Protein AF-A0A8J8YGM9-F1 (afdb_monomer_lite)

Sequence (117 aa):
MSEAVAILSLSASAVVEDVLRQHGCRLSDRDLASRRAEEAAGRRNEAAGWLRRTVGAVAARDLPEEPSEEEFRLGLRNGQILCGALNRVHPGAVPKASAPCVRYLSRSFPAAVATVS

Radius of gyration: 28.06 Å; chains: 1; bounding box: 63×44×82 Å

pLDDT: mean 79.07, std 17.55, range [38.03, 96.62]

Foldseek 3Di:
DVVVVVVVVVVVVVVVVVVVVVVVVVVVVVVVVVVVVVVVQVVLLVVLVVLCVQLHCVQQVQGDNRDDPVSSCVSPVVVSSVVSNVCSVPPPPDPDPPDDDDPDVVPPPPPDDDDDD

Structure (mmCIF, N/CA/C/O backbone):
data_AF-A0A8J8YGM9-F1
#
_entry.id   AF-A0A8J8YGM9-F1
#
loop_
_atom_site.group_PDB
_atom_site.id
_atom_site.type_symbol
_atom_site.label_atom_id
_atom_site.label_alt_id
_atom_site.label_comp_id
_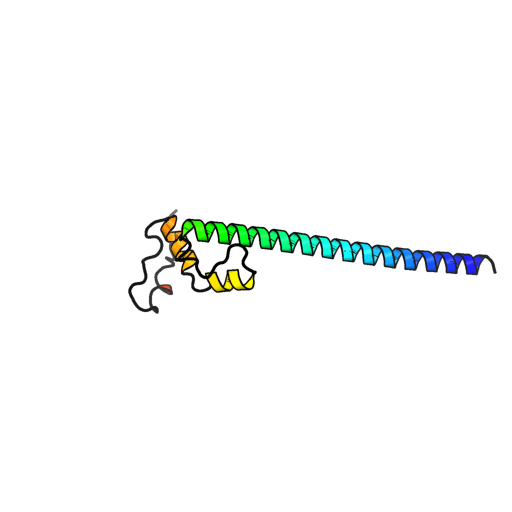atom_site.label_asym_id
_atom_site.label_entity_id
_atom_site.label_seq_id
_atom_site.pdbx_PDB_ins_code
_atom_site.Cartn_x
_atom_site.Cartn_y
_atom_site.Cartn_z
_atom_site.occupancy
_atom_site.B_iso_or_equiv
_atom_site.auth_seq_id
_atom_site.auth_comp_id
_atom_site.auth_asym_id
_atom_site.auth_atom_id
_atom_site.pdbx_PDB_model_num
ATOM 1 N N . MET A 1 1 ? 38.774 -15.389 -54.757 1.00 58.94 1 MET A N 1
ATOM 2 C CA . MET A 1 1 ? 38.804 -14.323 -53.724 1.00 58.94 1 MET A CA 1
ATOM 3 C C . MET A 1 1 ? 37.438 -13.692 -53.446 1.00 58.94 1 MET A C 1
ATOM 5 O O . MET A 1 1 ? 37.218 -13.314 -52.308 1.00 58.94 1 MET A O 1
ATOM 9 N N . SER A 1 2 ? 36.518 -13.587 -54.415 1.00 67.44 2 SER A N 1
ATOM 10 C CA . SER A 1 2 ? 35.228 -12.893 -54.218 1.00 67.44 2 SER A CA 1
ATOM 11 C C . SER A 1 2 ? 34.249 -13.613 -53.264 1.00 67.44 2 SER A C 1
ATOM 13 O O . SER A 1 2 ? 33.612 -12.958 -52.446 1.00 67.44 2 SER A O 1
ATOM 15 N N . GLU A 1 3 ? 34.204 -14.952 -53.268 1.00 68.31 3 GLU A N 1
ATOM 16 C CA . GLU A 1 3 ? 33.316 -15.726 -52.376 1.00 68.31 3 GLU A CA 1
ATOM 17 C C . GLU A 1 3 ? 33.675 -15.610 -50.888 1.00 68.31 3 GLU A C 1
ATOM 19 O O . GLU A 1 3 ? 32.793 -15.439 -50.053 1.00 68.31 3 GLU A O 1
ATOM 24 N N . ALA A 1 4 ? 34.964 -15.645 -50.535 1.00 71.88 4 ALA A N 1
ATOM 25 C CA . ALA A 1 4 ? 35.399 -15.546 -49.139 1.00 71.88 4 ALA A CA 1
ATOM 26 C C . ALA A 1 4 ? 35.030 -14.190 -48.505 1.00 71.88 4 ALA A C 1
ATOM 28 O O . ALA A 1 4 ? 34.660 -14.132 -47.335 1.00 71.88 4 ALA A O 1
ATOM 29 N N . VAL A 1 5 ? 35.078 -13.107 -49.289 1.00 71.00 5 VAL A N 1
ATOM 30 C CA . VAL A 1 5 ? 34.673 -11.762 -48.849 1.00 71.00 5 VAL A CA 1
ATOM 31 C C . VAL A 1 5 ? 33.162 -11.695 -48.626 1.00 71.00 5 VAL A C 1
ATOM 33 O O . VAL A 1 5 ? 32.727 -11.162 -47.611 1.00 71.00 5 VAL A O 1
ATOM 36 N N . ALA A 1 6 ? 32.363 -12.300 -49.510 1.00 72.06 6 ALA A N 1
ATOM 37 C CA . ALA A 1 6 ? 30.911 -12.370 -49.346 1.00 72.06 6 ALA A CA 1
ATOM 38 C C . ALA A 1 6 ? 30.500 -13.165 -48.092 1.00 72.06 6 ALA A C 1
ATOM 40 O O . ALA A 1 6 ? 29.603 -12.745 -47.363 1.00 72.06 6 ALA A O 1
ATOM 41 N N . ILE A 1 7 ? 31.196 -14.268 -47.793 1.00 75.25 7 ILE A N 1
ATOM 42 C CA . ILE A 1 7 ? 30.964 -15.075 -46.584 1.00 75.25 7 ILE A CA 1
ATOM 43 C C . ILE A 1 7 ? 31.315 -14.283 -45.315 1.00 75.25 7 ILE A C 1
ATOM 45 O O . ILE A 1 7 ? 30.559 -14.309 -44.344 1.00 75.25 7 ILE A O 1
ATOM 49 N N . LEU A 1 8 ? 32.427 -13.540 -45.320 1.00 73.12 8 LEU A N 1
ATOM 50 C CA . LEU A 1 8 ? 32.817 -12.676 -44.201 1.00 73.12 8 LEU A CA 1
ATOM 51 C C . LEU A 1 8 ? 31.826 -11.524 -43.991 1.00 73.12 8 LEU A C 1
ATOM 53 O O . LEU A 1 8 ? 31.477 -11.233 -42.851 1.00 73.12 8 LEU A O 1
ATOM 57 N N . SER A 1 9 ? 31.332 -10.903 -45.065 1.00 71.25 9 SER A N 1
ATOM 58 C CA . SER A 1 9 ? 30.307 -9.856 -44.985 1.00 71.25 9 SER A CA 1
ATOM 59 C C . SER A 1 9 ? 28.965 -10.384 -44.478 1.00 71.25 9 SER A C 1
ATOM 61 O O . SER A 1 9 ? 28.326 -9.720 -43.666 1.00 71.25 9 SER A O 1
ATOM 63 N N . LEU A 1 10 ? 28.552 -11.585 -44.894 1.00 73.31 10 LEU A N 1
ATOM 64 C CA . LEU A 1 10 ? 27.335 -12.229 -44.394 1.00 73.31 10 LEU A CA 1
ATOM 65 C C . LEU A 1 10 ? 27.470 -12.604 -42.909 1.00 73.31 10 LEU A C 1
ATOM 67 O O . LEU A 1 10 ? 26.548 -12.374 -42.131 1.00 73.31 10 LEU A O 1
ATOM 71 N N . SER A 1 11 ? 28.642 -13.106 -42.505 1.00 84.44 11 SER A N 1
ATOM 72 C CA . SER A 1 11 ? 28.977 -13.401 -41.105 1.00 84.44 11 SER A CA 1
ATOM 73 C C . SER A 1 11 ? 28.961 -12.136 -40.241 1.00 84.44 11 SER A C 1
ATOM 75 O O . SER A 1 11 ? 28.319 -12.103 -39.193 1.00 84.44 11 SER A O 1
ATOM 77 N N . ALA A 1 12 ? 29.580 -11.056 -40.725 1.00 83.06 12 ALA A N 1
ATOM 78 C CA . ALA A 1 12 ? 29.568 -9.755 -40.064 1.00 83.06 12 ALA A CA 1
ATOM 79 C C . ALA A 1 12 ? 28.145 -9.171 -39.951 1.00 83.06 12 ALA A C 1
ATOM 81 O O . ALA A 1 12 ? 27.778 -8.635 -38.909 1.00 83.06 12 ALA A O 1
ATOM 82 N N . SER A 1 13 ? 27.318 -9.308 -40.991 1.00 82.75 13 SER A N 1
ATOM 83 C CA . SER A 1 13 ? 25.915 -8.876 -40.960 1.00 82.75 13 SER A CA 1
ATOM 84 C C . SER A 1 13 ? 25.097 -9.668 -39.938 1.00 82.75 13 SER A C 1
ATOM 86 O O . SER A 1 13 ? 24.314 -9.085 -39.192 1.00 82.75 13 SER A O 1
ATOM 88 N N . ALA A 1 14 ? 25.303 -10.985 -39.865 1.00 84.94 14 ALA A N 1
ATOM 89 C CA . ALA A 1 14 ? 24.581 -11.856 -38.945 1.00 84.94 14 ALA A CA 1
ATOM 90 C C . ALA A 1 14 ? 24.901 -11.547 -37.474 1.00 84.94 14 ALA A C 1
ATOM 92 O O . ALA A 1 14 ? 23.986 -11.477 -36.655 1.00 84.94 14 ALA A O 1
ATOM 93 N N . VAL A 1 15 ? 26.173 -11.304 -37.129 1.00 88.31 15 VAL A N 1
ATOM 94 C CA . VAL A 1 15 ? 26.540 -10.934 -35.748 1.00 88.31 15 VAL A CA 1
ATOM 95 C C . VAL A 1 15 ? 25.982 -9.565 -35.356 1.00 88.31 15 VAL A C 1
ATOM 97 O O . VAL A 1 15 ? 25.578 -9.379 -34.213 1.00 88.31 15 VAL A O 1
ATOM 100 N N . VAL A 1 16 ? 25.907 -8.611 -36.291 1.00 89.19 16 VAL A N 1
ATOM 101 C CA . VAL A 1 16 ? 25.307 -7.294 -36.030 1.00 89.19 16 VAL A CA 1
ATOM 102 C C . VAL A 1 16 ? 23.803 -7.419 -35.794 1.00 89.19 16 VAL A C 1
ATOM 104 O O . VAL A 1 16 ? 23.299 -6.843 -34.832 1.00 89.19 16 VAL A O 1
ATOM 107 N N . GLU A 1 17 ? 23.082 -8.193 -36.609 1.00 86.56 17 GLU A N 1
ATOM 108 C CA . GLU A 1 17 ? 21.653 -8.441 -36.382 1.00 86.56 17 GLU A CA 1
ATOM 109 C C . GLU A 1 17 ? 21.379 -9.165 -35.061 1.00 86.56 17 GLU A C 1
ATOM 111 O O . GLU A 1 17 ? 20.424 -8.809 -34.368 1.00 86.56 17 GLU A O 1
ATOM 116 N N . ASP A 1 18 ? 22.207 -10.143 -34.685 1.00 87.12 18 ASP A N 1
ATOM 117 C CA . ASP A 1 18 ? 22.078 -10.853 -33.409 1.00 87.12 18 ASP A CA 1
ATOM 118 C C . ASP A 1 18 ? 22.278 -9.910 -32.216 1.00 87.12 18 ASP A C 1
ATOM 120 O O . ASP A 1 18 ? 21.448 -9.863 -31.308 1.00 87.12 18 ASP A O 1
ATOM 124 N N . VAL A 1 19 ? 23.307 -9.057 -32.271 1.00 88.88 19 VAL A N 1
ATOM 125 C CA . VAL A 1 19 ? 23.553 -8.021 -31.261 1.00 88.88 19 VAL A CA 1
ATOM 126 C C . VAL A 1 19 ? 22.371 -7.054 -31.187 1.00 88.88 19 VAL A C 1
ATOM 128 O O . VAL A 1 19 ? 21.879 -6.780 -30.092 1.00 88.88 19 VAL A O 1
ATOM 131 N N . LEU A 1 20 ? 21.865 -6.560 -32.319 1.00 87.88 20 LEU A N 1
ATOM 132 C CA . LEU A 1 20 ? 20.713 -5.652 -32.345 1.00 87.88 20 LEU A CA 1
ATOM 133 C C . LEU A 1 20 ? 19.450 -6.313 -31.780 1.00 87.88 20 LEU A C 1
ATOM 135 O O . LEU A 1 20 ? 18.747 -5.698 -30.976 1.00 87.88 20 LEU A O 1
ATOM 139 N N . ARG A 1 21 ? 19.186 -7.575 -32.134 1.00 87.44 21 ARG A N 1
ATOM 140 C CA . ARG A 1 21 ? 18.075 -8.363 -31.581 1.00 87.44 21 ARG A CA 1
ATOM 141 C C . ARG A 1 21 ? 18.219 -8.561 -30.080 1.00 87.44 21 ARG A C 1
ATOM 143 O O . ARG A 1 21 ? 17.268 -8.312 -29.344 1.00 87.44 21 ARG A O 1
ATOM 150 N N . GLN A 1 22 ? 19.401 -8.948 -29.612 1.00 88.31 22 GLN A N 1
ATOM 151 C CA . GLN A 1 22 ? 19.674 -9.162 -28.195 1.00 88.31 22 GLN A CA 1
ATOM 152 C C . GLN A 1 22 ? 19.469 -7.875 -27.387 1.00 88.31 22 GLN A C 1
ATOM 154 O O . GLN A 1 22 ? 18.825 -7.897 -26.336 1.00 88.31 22 GLN A O 1
ATOM 159 N N . HIS A 1 23 ? 19.974 -6.742 -27.880 1.00 86.12 23 HIS A N 1
ATOM 160 C CA . HIS A 1 23 ? 19.800 -5.448 -27.220 1.00 86.12 23 HIS A CA 1
ATOM 161 C C . HIS A 1 23 ? 18.338 -4.990 -27.267 1.00 86.12 23 HIS A C 1
ATOM 163 O O . HIS A 1 23 ? 17.829 -4.524 -26.250 1.00 86.12 23 HIS A O 1
ATOM 169 N N . GLY A 1 24 ? 17.634 -5.204 -28.383 1.00 81.75 24 GLY A N 1
ATOM 170 C CA . GLY A 1 24 ? 16.200 -4.937 -28.500 1.00 81.75 24 GLY A CA 1
ATOM 171 C C . GLY A 1 24 ? 15.366 -5.724 -27.484 1.00 81.75 24 GLY A C 1
ATOM 172 O O . GLY A 1 24 ? 14.572 -5.134 -26.752 1.00 81.75 24 GLY A O 1
ATOM 173 N N . CYS A 1 25 ? 15.602 -7.034 -27.358 1.00 81.69 25 CYS A N 1
ATOM 174 C CA . CYS A 1 25 ? 14.928 -7.871 -26.364 1.00 81.69 25 CYS A CA 1
ATOM 175 C C . CYS A 1 25 ? 15.207 -7.400 -24.928 1.00 81.69 25 CYS A C 1
ATOM 177 O O . CYS A 1 25 ? 14.273 -7.266 -24.139 1.00 81.69 25 CYS A O 1
ATOM 179 N N . ARG A 1 26 ? 16.463 -7.083 -24.584 1.00 80.56 26 ARG A N 1
ATOM 180 C CA . ARG A 1 26 ? 16.832 -6.620 -23.230 1.00 80.56 26 ARG A CA 1
ATOM 181 C C . ARG A 1 26 ? 16.229 -5.263 -22.873 1.00 80.56 26 ARG A C 1
ATOM 183 O O . ARG A 1 26 ? 15.833 -5.067 -21.728 1.00 80.56 26 ARG A O 1
ATOM 190 N N . LEU A 1 27 ? 16.157 -4.337 -23.829 1.00 83.62 27 LEU A N 1
ATOM 191 C CA . LEU A 1 27 ? 15.483 -3.053 -23.630 1.00 83.62 27 LEU A CA 1
ATOM 192 C C . LEU A 1 27 ? 13.982 -3.264 -23.414 1.00 83.62 27 LEU A C 1
ATOM 194 O O . LEU A 1 27 ? 13.446 -2.743 -22.445 1.00 83.62 27 LEU A O 1
ATOM 198 N N . SER A 1 28 ? 13.337 -4.110 -24.224 1.00 84.00 28 SER A N 1
ATOM 199 C CA . SER A 1 28 ? 11.907 -4.405 -24.068 1.00 84.00 28 SER A CA 1
ATOM 200 C C . SER A 1 28 ? 11.562 -5.071 -22.728 1.00 84.00 28 SER A C 1
ATOM 202 O O . SER A 1 28 ? 10.549 -4.732 -22.117 1.00 84.00 28 SER A O 1
ATOM 204 N N . ASP A 1 29 ? 12.416 -5.974 -22.232 1.00 86.69 29 ASP A N 1
ATOM 205 C CA . ASP A 1 29 ? 12.248 -6.613 -20.922 1.00 86.69 29 ASP A CA 1
ATOM 206 C C . ASP A 1 29 ? 12.439 -5.608 -19.780 1.00 86.69 29 ASP A C 1
ATOM 208 O O . ASP A 1 29 ? 1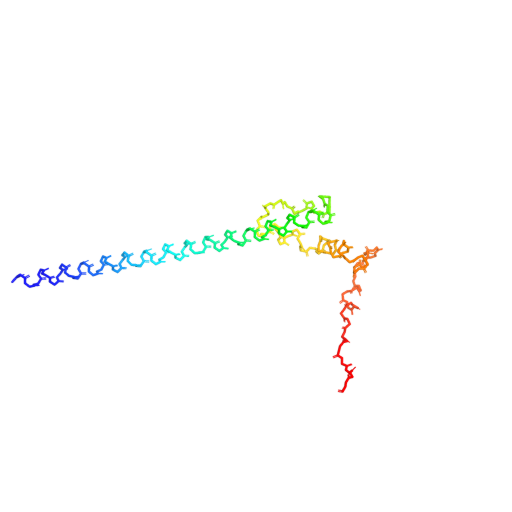1.642 -5.558 -18.844 1.00 86.69 29 ASP A O 1
ATOM 212 N N . ARG A 1 30 ? 13.439 -4.722 -19.896 1.00 86.88 30 ARG A N 1
ATOM 213 C CA . ARG A 1 30 ? 13.624 -3.609 -18.959 1.00 86.88 30 ARG A CA 1
ATOM 214 C C . ARG A 1 30 ? 12.403 -2.692 -18.937 1.00 86.88 30 ARG A C 1
ATOM 216 O O . ARG A 1 30 ? 11.946 -2.341 -17.857 1.00 86.88 30 ARG A O 1
ATOM 223 N N . ASP A 1 31 ? 11.863 -2.336 -20.096 1.00 89.88 31 ASP A N 1
ATOM 224 C CA . ASP A 1 31 ? 10.696 -1.459 -20.198 1.00 89.88 31 ASP A CA 1
ATOM 225 C C . ASP A 1 31 ? 9.449 -2.129 -19.594 1.00 89.88 31 ASP A C 1
ATOM 227 O O . ASP A 1 31 ? 8.669 -1.488 -18.885 1.00 89.88 31 ASP A O 1
ATOM 231 N N . LEU A 1 32 ? 9.288 -3.443 -19.789 1.00 90.19 32 LEU A N 1
ATOM 232 C CA . LEU A 1 32 ? 8.250 -4.230 -19.125 1.00 90.19 32 LEU A CA 1
ATOM 233 C C . LEU A 1 32 ? 8.442 -4.258 -17.601 1.00 90.19 32 LEU A C 1
ATOM 235 O O . LEU A 1 32 ? 7.470 -4.094 -16.860 1.00 90.19 32 LEU A O 1
ATOM 239 N N . ALA A 1 33 ? 9.672 -4.450 -17.124 1.00 91.25 33 ALA A N 1
ATOM 240 C CA . ALA A 1 33 ? 9.997 -4.428 -15.702 1.00 91.25 33 ALA A CA 1
ATOM 241 C C . ALA A 1 33 ? 9.730 -3.046 -15.082 1.00 91.25 33 ALA A C 1
ATOM 243 O O . ALA A 1 33 ? 9.133 -2.969 -14.008 1.00 91.25 33 ALA A O 1
ATOM 244 N N . SER A 1 34 ? 10.086 -1.962 -15.778 1.00 91.25 34 SER A N 1
ATOM 245 C CA . SER A 1 34 ? 9.793 -0.585 -15.371 1.00 91.25 34 SER A CA 1
ATOM 246 C C . SER A 1 34 ? 8.292 -0.335 -15.261 1.00 91.25 34 SER A C 1
ATOM 248 O O . SER A 1 34 ? 7.832 0.128 -14.220 1.00 91.25 34 SER A O 1
ATOM 250 N N . ARG A 1 35 ? 7.508 -0.725 -16.274 1.00 92.88 35 ARG A N 1
ATOM 251 C CA . ARG A 1 35 ? 6.043 -0.601 -16.232 1.00 92.88 35 ARG A CA 1
ATOM 252 C C . ARG A 1 35 ? 5.428 -1.388 -15.078 1.00 92.88 35 ARG A C 1
ATOM 254 O O . ARG A 1 35 ? 4.580 -0.868 -14.362 1.00 92.88 35 ARG A O 1
ATOM 261 N N . ARG A 1 36 ? 5.884 -2.622 -14.843 1.00 91.00 36 ARG A N 1
ATOM 262 C CA . ARG A 1 36 ? 5.422 -3.431 -13.701 1.00 91.00 36 ARG A CA 1
ATOM 263 C C . ARG A 1 36 ? 5.772 -2.791 -12.360 1.00 91.00 36 ARG A C 1
ATOM 265 O O . ARG A 1 36 ? 4.968 -2.862 -11.431 1.00 91.00 36 ARG A O 1
ATOM 272 N N . ALA A 1 37 ? 6.957 -2.194 -12.242 1.00 92.00 37 ALA A N 1
ATOM 273 C CA . ALA A 1 37 ? 7.373 -1.492 -11.032 1.00 92.00 37 ALA A CA 1
ATOM 274 C C . ALA A 1 37 ? 6.497 -0.256 -10.770 1.00 92.00 37 ALA A C 1
ATOM 276 O O . ALA A 1 37 ? 6.086 -0.028 -9.632 1.00 92.00 37 ALA A O 1
ATOM 277 N N . GLU A 1 38 ? 6.150 0.489 -11.818 1.00 92.06 38 GLU A N 1
ATOM 278 C CA . GLU A 1 38 ? 5.245 1.637 -11.745 1.00 92.06 38 GLU A CA 1
ATOM 279 C C . GLU A 1 38 ? 3.812 1.219 -11.384 1.00 92.06 38 GLU A C 1
ATOM 281 O O . GLU A 1 38 ? 3.228 1.770 -10.457 1.00 92.06 38 GLU A O 1
ATOM 286 N N . GLU A 1 39 ? 3.268 0.172 -12.008 1.00 94.06 39 GLU A N 1
ATOM 287 C CA . GLU A 1 39 ? 1.959 -0.393 -11.642 1.00 94.06 39 GLU A CA 1
ATOM 288 C C . GLU A 1 39 ? 1.938 -0.899 -10.188 1.00 94.06 39 GLU A C 1
ATOM 290 O O . GLU A 1 39 ? 0.948 -0.751 -9.465 1.00 94.06 39 GLU A O 1
ATOM 295 N N . ALA A 1 40 ? 3.036 -1.499 -9.720 1.00 94.25 40 ALA A N 1
ATOM 296 C CA . ALA A 1 40 ? 3.182 -1.891 -8.322 1.00 94.25 40 ALA A CA 1
ATOM 297 C C . ALA A 1 40 ? 3.239 -0.674 -7.388 1.00 94.25 40 ALA A C 1
ATOM 299 O O . ALA A 1 40 ? 2.652 -0.721 -6.307 1.00 94.25 40 ALA A O 1
ATOM 300 N N . ALA A 1 41 ? 3.903 0.412 -7.790 1.00 94.06 41 ALA A N 1
ATOM 301 C CA . ALA A 1 41 ? 3.898 1.672 -7.055 1.00 94.06 41 ALA A CA 1
ATOM 302 C C . ALA A 1 41 ? 2.500 2.299 -7.004 1.00 94.06 41 ALA A C 1
ATOM 304 O O . ALA A 1 41 ? 2.032 2.627 -5.918 1.00 94.06 41 ALA A O 1
ATOM 305 N N . GLY A 1 42 ? 1.787 2.349 -8.131 1.00 95.31 42 GLY A N 1
ATOM 306 C CA . GLY A 1 42 ? 0.421 2.865 -8.206 1.00 95.31 42 GLY A CA 1
ATOM 307 C C . GLY A 1 42 ? -0.526 2.146 -7.246 1.00 95.31 42 GLY A C 1
ATOM 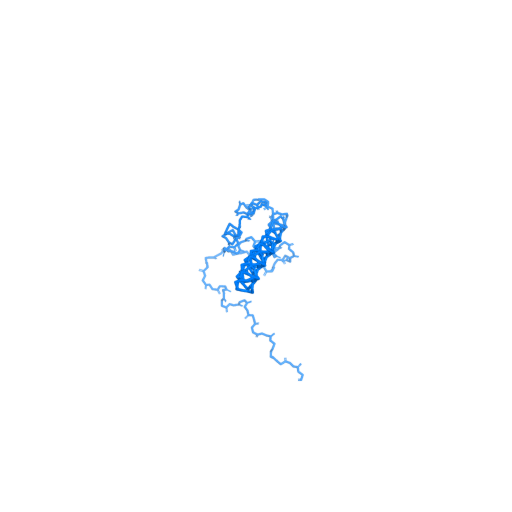308 O O . GLY A 1 42 ? -1.208 2.790 -6.452 1.00 95.31 42 GLY A O 1
ATOM 309 N N . ARG A 1 43 ? -0.486 0.806 -7.215 1.00 96.62 43 ARG A N 1
ATOM 310 C CA . ARG A 1 43 ? -1.283 0.012 -6.260 1.00 96.62 43 ARG A CA 1
ATOM 311 C C . ARG A 1 43 ? -0.918 0.294 -4.799 1.00 96.62 43 ARG A C 1
ATOM 313 O O . ARG A 1 43 ? -1.803 0.303 -3.943 1.00 96.62 43 ARG A O 1
ATOM 320 N N . ARG A 1 44 ? 0.367 0.524 -4.492 1.00 96.31 44 ARG A N 1
ATOM 321 C CA . ARG A 1 44 ? 0.816 0.896 -3.136 1.00 96.31 44 ARG A CA 1
ATOM 322 C C . ARG A 1 44 ? 0.291 2.274 -2.738 1.0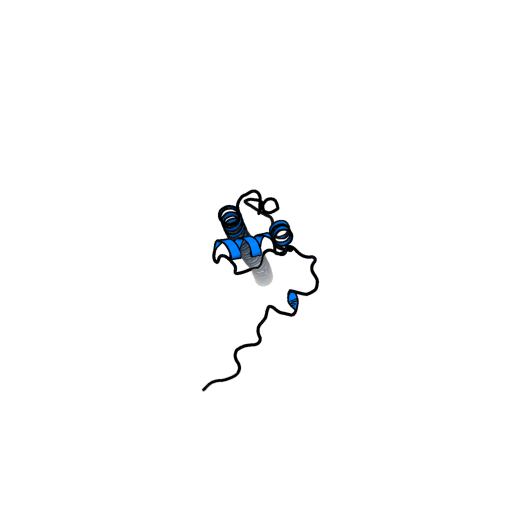0 96.31 44 ARG A C 1
ATOM 324 O O . ARG A 1 44 ? -0.247 2.409 -1.642 1.00 96.31 44 ARG A O 1
ATOM 331 N N . ASN A 1 45 ? 0.391 3.255 -3.629 1.00 95.38 45 ASN A N 1
ATOM 332 C CA . ASN A 1 45 ? -0.071 4.622 -3.386 1.00 95.38 45 ASN A CA 1
ATOM 333 C C . ASN A 1 45 ? -1.596 4.662 -3.206 1.00 95.38 45 ASN A C 1
ATOM 335 O O . ASN A 1 45 ? -2.101 5.284 -2.272 1.00 95.38 45 ASN A O 1
ATOM 339 N N . GLU A 1 46 ? -2.342 3.922 -4.030 1.00 96.25 46 GLU A N 1
ATOM 340 C CA . GLU A 1 46 ? -3.795 3.799 -3.895 1.00 96.25 46 GLU A CA 1
ATOM 341 C C . GLU A 1 46 ? -4.188 3.193 -2.539 1.00 96.25 46 GLU A C 1
ATOM 343 O O . GLU A 1 46 ? -5.029 3.749 -1.823 1.00 96.25 46 GLU A O 1
ATOM 348 N N . ALA A 1 47 ? -3.539 2.092 -2.147 1.00 95.69 47 ALA A N 1
ATOM 349 C CA . ALA A 1 47 ? -3.772 1.450 -0.858 1.00 95.69 47 ALA A CA 1
ATOM 350 C C . ALA A 1 47 ? -3.430 2.382 0.315 1.00 95.69 47 ALA A C 1
ATOM 352 O O . ALA A 1 47 ? -4.208 2.491 1.266 1.00 95.69 47 ALA A O 1
ATOM 353 N N . ALA A 1 48 ? -2.302 3.094 0.244 1.00 94.31 48 ALA A N 1
ATOM 354 C CA . ALA A 1 48 ? -1.901 4.061 1.260 1.00 94.31 48 ALA A CA 1
ATOM 355 C C . ALA A 1 48 ? -2.911 5.209 1.382 1.00 94.31 48 ALA A C 1
ATOM 357 O O . ALA A 1 48 ? -3.352 5.540 2.487 1.00 94.31 48 ALA A O 1
ATOM 358 N N . GLY A 1 49 ? -3.359 5.757 0.252 1.00 93.88 49 GLY A N 1
ATOM 359 C CA . GLY A 1 49 ? -4.404 6.773 0.203 1.00 93.88 49 GLY A CA 1
ATOM 360 C C . GLY A 1 49 ? -5.726 6.287 0.801 1.00 93.88 49 GLY A C 1
ATOM 361 O O . GLY A 1 49 ? -6.348 7.005 1.589 1.00 93.88 49 GLY A O 1
ATOM 362 N N . TRP A 1 50 ? -6.146 5.056 0.487 1.00 95.00 50 TRP A N 1
ATOM 363 C CA . TRP A 1 50 ? -7.343 4.455 1.080 1.00 95.00 50 TRP A CA 1
ATOM 364 C C . TRP A 1 50 ? -7.210 4.319 2.598 1.00 95.00 50 TRP A C 1
ATOM 366 O O . TRP A 1 50 ? -8.101 4.748 3.329 1.00 95.00 50 TRP A O 1
ATOM 376 N N . LEU A 1 51 ? -6.080 3.806 3.092 1.00 94.12 51 LEU A N 1
ATOM 377 C CA . LEU A 1 51 ? -5.835 3.657 4.527 1.00 94.12 51 LEU A CA 1
ATOM 378 C C . LEU A 1 51 ? -5.869 5.008 5.247 1.00 94.12 51 LEU A C 1
ATOM 380 O O . LEU A 1 51 ? -6.569 5.140 6.251 1.00 94.12 51 LEU A O 1
ATOM 384 N N . ARG A 1 52 ? -5.198 6.035 4.710 1.00 92.19 52 ARG A N 1
ATOM 385 C CA . ARG A 1 52 ? -5.202 7.392 5.283 1.00 92.19 52 ARG A CA 1
ATOM 386 C C . ARG A 1 52 ? -6.613 7.975 5.382 1.00 92.19 52 ARG A C 1
ATOM 388 O O . ARG A 1 52 ? -6.941 8.567 6.410 1.00 92.19 52 ARG A O 1
ATOM 395 N N . ARG A 1 53 ? -7.459 7.780 4.361 1.00 92.44 53 ARG A N 1
ATOM 396 C CA . ARG A 1 53 ? -8.870 8.212 4.388 1.00 92.44 53 ARG A CA 1
ATOM 397 C C . ARG A 1 53 ? -9.700 7.419 5.400 1.00 92.44 53 ARG A C 1
ATOM 399 O O . ARG A 1 53 ? -10.511 8.008 6.106 1.00 92.44 53 ARG A O 1
ATOM 406 N N . THR A 1 54 ? -9.472 6.111 5.504 1.00 91.25 54 THR A N 1
ATOM 407 C CA . THR A 1 54 ? -10.257 5.217 6.367 1.00 91.25 54 THR A CA 1
ATOM 408 C C . THR A 1 54 ? -9.927 5.382 7.851 1.00 91.25 54 THR A C 1
ATOM 410 O O . THR A 1 54 ? -10.832 5.523 8.675 1.00 91.25 54 THR A O 1
ATOM 413 N N . VAL A 1 55 ? -8.642 5.364 8.230 1.00 88.31 55 VAL A N 1
ATOM 414 C CA . VAL A 1 55 ? -8.240 5.446 9.648 1.00 88.31 55 VAL A CA 1
ATOM 415 C C . VAL A 1 55 ? -7.995 6.874 10.133 1.00 88.31 55 VAL A C 1
ATOM 417 O O . VAL A 1 55 ? -8.087 7.126 11.339 1.00 88.31 55 VAL A O 1
ATOM 420 N N . GLY A 1 56 ? -7.772 7.810 9.207 1.00 84.12 56 GLY A N 1
ATOM 421 C CA . GLY A 1 56 ? -7.447 9.209 9.470 1.00 84.12 56 GLY A CA 1
ATOM 422 C C . GLY A 1 56 ? -5.939 9.470 9.547 1.00 84.12 56 GLY A C 1
ATOM 423 O O . GLY A 1 56 ? -5.151 8.605 9.933 1.00 84.12 56 GLY A O 1
ATOM 424 N N . ALA A 1 57 ? -5.538 10.707 9.234 1.00 69.19 57 ALA A N 1
ATOM 425 C CA . ALA A 1 57 ? -4.133 11.118 9.122 1.00 69.19 57 ALA A CA 1
ATOM 426 C C . ALA A 1 57 ? -3.304 10.928 10.406 1.00 69.19 57 ALA A C 1
ATOM 428 O O . ALA A 1 57 ? -2.094 10.769 10.328 1.00 69.19 57 ALA A O 1
ATOM 429 N N . VAL A 1 58 ? -3.939 10.925 11.585 1.00 65.81 58 VAL A N 1
ATOM 430 C CA . VAL A 1 58 ? -3.256 10.725 12.876 1.00 65.81 58 VAL A CA 1
ATOM 431 C C . VAL A 1 58 ? -2.935 9.249 13.130 1.00 65.81 58 VAL A C 1
ATOM 433 O O . VAL A 1 58 ? -1.901 8.945 13.714 1.00 65.81 58 VAL A O 1
ATOM 436 N N . ALA A 1 59 ? -3.797 8.336 12.680 1.00 71.50 59 ALA A N 1
ATOM 437 C CA . ALA A 1 59 ? -3.594 6.898 12.839 1.00 71.50 59 ALA A CA 1
ATOM 438 C C . ALA A 1 59 ? -2.684 6.311 11.747 1.00 71.50 59 ALA A C 1
ATOM 440 O O . ALA A 1 59 ? -2.049 5.291 11.975 1.00 71.50 59 ALA A O 1
ATOM 441 N N . ALA A 1 60 ? -2.600 6.968 10.586 1.00 76.31 60 ALA A N 1
ATOM 442 C CA . ALA A 1 60 ? -1.726 6.602 9.471 1.00 76.31 60 ALA A CA 1
ATOM 443 C C . ALA A 1 60 ? -0.500 7.527 9.349 1.00 76.31 60 ALA A C 1
ATOM 445 O O . ALA A 1 60 ? -0.016 7.761 8.247 1.00 76.31 60 ALA A O 1
ATOM 446 N N . ARG A 1 61 ? -0.010 8.087 10.466 1.00 76.88 61 ARG A N 1
ATOM 447 C CA . ARG A 1 61 ? 1.154 8.997 10.474 1.00 76.88 61 ARG A CA 1
ATOM 448 C C . ARG A 1 61 ? 2.406 8.381 9.859 1.00 76.88 61 ARG A C 1
ATOM 450 O O . ARG A 1 61 ? 3.178 9.098 9.237 1.00 76.88 61 ARG A O 1
ATOM 457 N N . ASP A 1 62 ? 2.551 7.069 10.002 1.00 78.94 62 ASP A N 1
ATOM 458 C CA . ASP A 1 62 ? 3.685 6.304 9.484 1.00 78.94 62 ASP A CA 1
ATOM 459 C C . ASP A 1 62 ? 3.511 5.900 8.009 1.00 78.94 62 ASP A C 1
ATOM 461 O O . ASP A 1 62 ? 4.331 5.159 7.473 1.00 78.94 62 ASP A O 1
ATOM 465 N N . LEU A 1 63 ? 2.434 6.348 7.348 1.00 87.19 63 LEU A N 1
ATOM 466 C CA . LEU A 1 63 ? 2.125 6.002 5.966 1.00 87.19 63 LEU A CA 1
ATOM 467 C C . LEU A 1 63 ? 1.970 7.275 5.111 1.00 87.19 63 LEU A C 1
ATOM 469 O O . LEU A 1 63 ? 0.909 7.909 5.147 1.00 87.19 63 LEU A O 1
ATOM 473 N N . PRO A 1 64 ? 3.007 7.678 4.351 1.00 86.44 64 PRO A N 1
ATOM 474 C CA . PRO A 1 64 ? 2.915 8.812 3.430 1.00 86.44 64 PRO A CA 1
ATOM 475 C C . PRO A 1 64 ? 1.961 8.519 2.256 1.00 86.44 64 PRO A C 1
ATOM 477 O O . PRO A 1 64 ? 1.441 7.414 2.115 1.00 86.44 64 PRO A O 1
ATOM 480 N N . GLU A 1 65 ? 1.677 9.533 1.431 1.00 86.69 65 GLU A N 1
ATOM 481 C CA . GLU A 1 65 ? 0.800 9.398 0.252 1.00 86.69 65 GLU A CA 1
ATOM 482 C C . GLU A 1 65 ? 1.374 8.474 -0.812 1.00 86.69 65 GLU A C 1
ATOM 484 O O . GLU A 1 65 ? 0.672 7.623 -1.353 1.00 86.69 65 GLU A O 1
ATOM 489 N N . GLU A 1 66 ? 2.670 8.631 -1.047 1.00 91.38 66 GLU A N 1
ATOM 490 C CA . GLU A 1 66 ? 3.437 7.864 -2.012 1.00 91.38 66 GLU A CA 1
ATOM 491 C C . GLU A 1 66 ? 4.583 7.172 -1.273 1.00 91.38 66 GLU A C 1
ATOM 493 O O . GLU A 1 66 ? 5.727 7.626 -1.319 1.00 91.38 66 GLU A O 1
ATOM 498 N N . PRO A 1 67 ? 4.286 6.117 -0.497 1.00 92.25 67 PRO A N 1
ATOM 499 C CA . PRO A 1 67 ? 5.317 5.392 0.220 1.00 92.25 67 PRO A CA 1
ATOM 500 C C . PRO A 1 67 ? 6.193 4.622 -0.760 1.00 92.25 67 PRO A C 1
ATOM 502 O O . PRO A 1 67 ? 5.714 4.085 -1.760 1.00 92.25 67 PRO A O 1
ATOM 505 N N . SER A 1 68 ? 7.469 4.467 -0.431 1.00 92.81 68 SER A N 1
ATOM 506 C CA . SER A 1 68 ? 8.291 3.394 -0.986 1.00 92.81 68 SER A CA 1
ATOM 507 C C . SER A 1 68 ? 7.773 2.022 -0.530 1.00 92.81 68 SER A C 1
ATOM 509 O O . SER A 1 68 ? 6.921 1.894 0.354 1.00 92.81 68 SER A O 1
ATOM 511 N N . GLU A 1 69 ? 8.256 0.950 -1.155 1.00 92.94 69 GLU A N 1
ATOM 512 C CA . GLU A 1 69 ? 7.838 -0.408 -0.797 1.00 92.94 69 GLU A CA 1
ATOM 513 C C . GLU A 1 69 ? 8.224 -0.767 0.645 1.00 92.94 69 GLU A C 1
ATOM 515 O O . GLU A 1 69 ? 7.453 -1.410 1.361 1.00 92.94 69 GLU A O 1
ATOM 520 N N . GLU A 1 70 ? 9.398 -0.316 1.081 1.00 93.38 70 GLU A N 1
ATOM 521 C CA . GLU A 1 70 ? 9.890 -0.530 2.436 1.00 93.38 70 GLU A CA 1
ATOM 522 C C . GLU A 1 70 ? 9.075 0.262 3.460 1.00 93.38 70 GLU A C 1
ATOM 524 O O . GLU A 1 70 ? 8.601 -0.322 4.432 1.00 93.38 70 GLU A O 1
ATOM 529 N N . GLU A 1 71 ? 8.822 1.549 3.214 1.00 92.62 71 GLU A N 1
ATOM 530 C CA . GLU A 1 71 ? 8.001 2.382 4.103 1.00 92.62 71 GLU A CA 1
ATOM 531 C C . GLU A 1 71 ? 6.581 1.834 4.234 1.00 92.62 71 GLU A C 1
ATOM 533 O O . GLU A 1 71 ? 6.057 1.729 5.342 1.00 92.62 71 GLU A O 1
ATOM 538 N N . PHE A 1 72 ? 5.980 1.401 3.121 1.00 94.38 72 PHE A N 1
ATOM 539 C CA . PHE A 1 72 ? 4.660 0.779 3.135 1.00 94.38 72 PHE A CA 1
ATOM 540 C C . PHE A 1 72 ? 4.645 -0.487 4.001 1.00 94.38 72 PHE A C 1
ATOM 542 O O . PHE A 1 72 ? 3.742 -0.680 4.815 1.00 94.38 72 PHE A O 1
ATOM 549 N N . ARG A 1 73 ? 5.666 -1.347 3.886 1.00 93.88 73 ARG A N 1
ATOM 550 C CA . ARG A 1 73 ? 5.782 -2.542 4.737 1.00 93.88 73 ARG A CA 1
ATOM 551 C C . ARG A 1 73 ? 6.024 -2.193 6.199 1.00 93.88 73 ARG A C 1
ATOM 553 O O . ARG A 1 73 ? 5.407 -2.805 7.068 1.00 93.88 73 ARG A O 1
ATOM 560 N N . LEU A 1 74 ? 6.910 -1.242 6.481 1.00 91.50 74 LEU A N 1
ATOM 561 C CA . LEU A 1 74 ? 7.260 -0.837 7.840 1.00 91.50 74 LEU A CA 1
ATOM 562 C C . LEU A 1 74 ? 6.067 -0.206 8.563 1.00 91.50 74 LEU A C 1
ATOM 564 O O . LEU A 1 74 ? 5.770 -0.618 9.685 1.00 91.50 74 LEU A O 1
ATOM 568 N N . GLY A 1 75 ? 5.338 0.701 7.907 1.00 90.06 75 GLY A N 1
ATOM 569 C CA . GLY A 1 75 ? 4.147 1.348 8.466 1.00 90.06 75 GLY A CA 1
ATOM 570 C C . GLY A 1 75 ? 3.012 0.366 8.775 1.00 90.06 75 GLY A C 1
ATOM 571 O O . GLY A 1 75 ? 2.250 0.564 9.719 1.00 90.06 75 GLY A O 1
ATOM 572 N N . LEU A 1 76 ? 2.921 -0.745 8.035 1.00 92.62 76 LEU A N 1
ATOM 573 C CA . LEU A 1 76 ? 1.908 -1.785 8.258 1.00 92.62 76 LEU A CA 1
ATOM 574 C C . LEU A 1 76 ? 2.377 -2.930 9.165 1.00 92.62 76 LEU A C 1
ATOM 576 O O . LEU A 1 76 ? 1.554 -3.734 9.607 1.00 92.62 76 LEU A O 1
ATOM 580 N N . ARG A 1 77 ? 3.676 -3.005 9.482 1.00 93.12 77 ARG A N 1
ATOM 581 C CA . ARG A 1 77 ? 4.306 -4.142 10.174 1.00 93.12 77 ARG A CA 1
ATOM 582 C C . ARG A 1 77 ? 3.692 -4.442 11.538 1.00 93.12 77 ARG A C 1
ATOM 584 O O . ARG A 1 77 ? 3.578 -5.602 11.918 1.00 93.12 77 ARG A O 1
ATOM 591 N N . ASN A 1 78 ? 3.333 -3.405 12.294 1.00 86.94 78 ASN A N 1
ATOM 592 C CA . ASN A 1 78 ? 2.769 -3.559 13.637 1.00 86.94 78 ASN A CA 1
ATOM 593 C C . ASN A 1 78 ? 1.261 -3.892 13.631 1.00 86.94 78 ASN A C 1
ATOM 595 O O . ASN A 1 78 ? 0.684 -4.121 14.692 1.00 86.94 78 ASN A O 1
ATOM 599 N N . GLY A 1 79 ? 0.616 -3.889 12.459 1.00 87.81 79 GLY A N 1
ATOM 600 C CA . GLY A 1 79 ? -0.805 -4.182 12.286 1.00 87.81 79 GLY A CA 1
ATOM 601 C C . GLY A 1 79 ? -1.772 -3.113 12.806 1.00 87.81 79 GLY A C 1
ATOM 602 O O . GLY A 1 79 ? -2.976 -3.280 12.645 1.00 87.81 79 GLY A O 1
ATOM 603 N N . GLN A 1 80 ? -1.310 -2.003 13.393 1.00 87.62 80 GLN A N 1
ATOM 604 C CA . GLN A 1 80 ? -2.193 -0.993 13.994 1.00 87.62 80 GLN A CA 1
ATOM 605 C C . GLN A 1 80 ? -3.077 -0.301 12.951 1.00 87.62 80 GLN A C 1
ATOM 607 O O . GLN A 1 80 ? -4.287 -0.187 13.154 1.00 87.62 80 GLN A O 1
ATOM 612 N N . ILE A 1 81 ? -2.496 0.102 11.817 1.00 90.94 81 ILE A N 1
ATOM 613 C CA . ILE A 1 81 ? -3.230 0.721 10.703 1.00 90.94 81 ILE A CA 1
ATOM 614 C C . ILE A 1 81 ? -4.251 -0.268 10.119 1.00 90.94 81 ILE A C 1
ATOM 616 O O . ILE A 1 81 ? -5.401 0.101 9.884 1.00 90.94 81 ILE A O 1
ATOM 620 N N . LEU A 1 82 ? -3.864 -1.537 9.949 1.00 91.50 82 LEU A N 1
ATOM 621 C CA . LEU A 1 82 ? -4.732 -2.586 9.401 1.00 91.50 82 LEU A CA 1
ATOM 622 C C . LEU A 1 82 ? -5.908 -2.902 10.334 1.00 91.50 82 LEU A C 1
ATOM 624 O O . LEU A 1 82 ? -7.059 -2.893 9.901 1.00 91.50 82 LEU A O 1
ATOM 628 N N . CYS A 1 83 ? -5.643 -3.107 11.625 1.00 89.94 83 CYS A N 1
ATOM 629 C CA . CYS A 1 83 ? -6.680 -3.321 12.636 1.00 89.94 83 CYS A CA 1
ATOM 630 C C . CYS A 1 83 ? -7.600 -2.102 12.768 1.00 89.94 83 CYS A C 1
ATOM 632 O O . CYS A 1 83 ? -8.812 -2.245 12.926 1.00 89.94 83 CYS A O 1
ATOM 634 N N . GLY A 1 84 ? -7.036 -0.894 12.678 1.00 89.50 84 GLY A N 1
ATOM 635 C CA . GLY A 1 84 ? -7.795 0.350 12.645 1.00 89.50 84 GLY A CA 1
ATOM 636 C C . GLY A 1 84 ? -8.739 0.407 11.448 1.00 89.50 84 GLY A C 1
ATOM 637 O O . GLY A 1 84 ? -9.915 0.716 11.622 1.00 89.50 84 GLY A O 1
ATOM 638 N N . ALA A 1 85 ? -8.254 0.069 10.251 1.00 92.75 85 ALA A N 1
ATOM 639 C CA . ALA A 1 85 ? -9.057 0.070 9.032 1.00 92.75 85 ALA A CA 1
ATOM 640 C C . ALA A 1 85 ? -10.169 -0.982 9.094 1.00 92.75 85 ALA A C 1
ATOM 642 O O . ALA A 1 85 ? -11.322 -0.680 8.790 1.00 92.75 85 ALA A O 1
ATOM 643 N N . LEU A 1 86 ? -9.852 -2.184 9.579 1.00 91.81 86 LEU A N 1
ATOM 644 C CA . LEU A 1 86 ? -10.830 -3.252 9.757 1.00 91.81 86 LEU A CA 1
ATOM 645 C C . LEU A 1 86 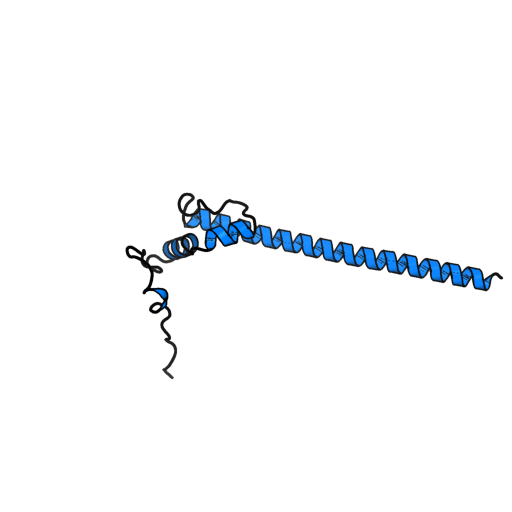? -11.944 -2.839 10.725 1.00 91.81 86 LEU A C 1
ATOM 647 O O . LEU A 1 86 ? -13.115 -3.031 10.423 1.00 91.81 86 LEU A O 1
ATOM 651 N N . ASN A 1 87 ? -11.603 -2.184 11.835 1.00 90.62 87 ASN A N 1
ATOM 652 C CA . ASN A 1 87 ? -12.591 -1.665 12.782 1.00 90.62 87 ASN A CA 1
ATOM 653 C C . ASN A 1 87 ? -13.429 -0.497 12.243 1.00 90.62 87 ASN A C 1
ATOM 655 O O . ASN A 1 87 ? -14.507 -0.235 12.773 1.00 90.62 87 ASN A O 1
ATOM 659 N N . ARG A 1 88 ? -12.947 0.228 11.227 1.00 90.25 88 ARG A N 1
ATOM 660 C CA . ARG A 1 88 ? -13.719 1.282 10.549 1.00 90.25 88 ARG A CA 1
ATOM 661 C C . ARG A 1 88 ? -14.750 0.694 9.595 1.00 90.25 88 ARG A C 1
ATOM 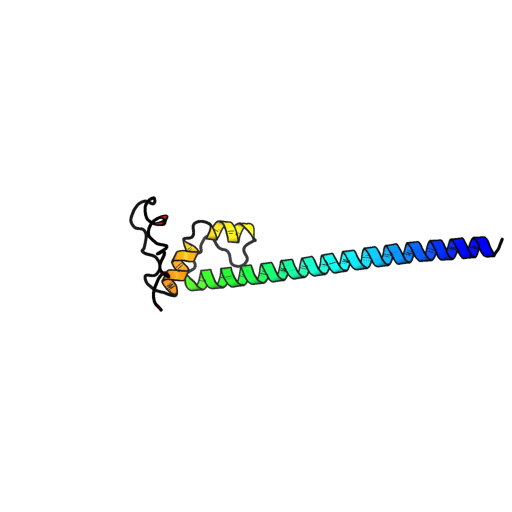663 O O . ARG A 1 88 ? -15.854 1.217 9.520 1.00 90.25 88 ARG A O 1
ATOM 670 N N . VAL A 1 89 ? -14.386 -0.380 8.897 1.00 91.44 89 VAL A N 1
ATOM 671 C CA . VAL A 1 89 ? -15.282 -1.105 7.986 1.00 91.44 89 VAL A CA 1
ATOM 672 C C . VAL A 1 89 ? -16.283 -1.957 8.767 1.00 91.44 89 VAL A C 1
ATOM 674 O O . VAL A 1 89 ? -17.468 -1.960 8.456 1.00 91.44 89 VAL A O 1
ATOM 677 N N . HIS A 1 90 ? -15.815 -2.655 9.800 1.00 89.50 90 HIS A N 1
ATOM 678 C CA . HIS A 1 90 ? -16.617 -3.528 10.644 1.00 89.50 90 HIS A CA 1
ATOM 679 C C . HIS A 1 90 ? -16.356 -3.215 12.127 1.00 89.50 90 HIS A C 1
ATOM 681 O O . HIS A 1 90 ? -15.423 -3.765 12.730 1.00 89.50 90 HIS A O 1
ATOM 687 N N . PRO A 1 91 ? -17.168 -2.337 12.743 1.00 88.81 91 PRO A N 1
ATOM 688 C CA . PRO A 1 91 ? -17.029 -1.995 14.153 1.00 88.81 91 PRO A CA 1
ATOM 689 C C . PRO A 1 91 ? -16.999 -3.244 15.045 1.00 88.81 91 PRO A C 1
ATOM 691 O O . PRO A 1 91 ? -17.884 -4.092 14.978 1.00 88.81 91 PRO A O 1
ATOM 694 N N . GLY A 1 92 ? -15.960 -3.371 15.876 1.00 85.19 92 GLY A N 1
ATOM 695 C CA . GLY A 1 92 ? -15.803 -4.490 16.814 1.00 85.19 92 GLY A CA 1
ATOM 696 C C . GLY A 1 92 ? -15.116 -5.741 16.253 1.00 85.19 92 GLY A C 1
ATOM 697 O O . GLY A 1 92 ? -14.991 -6.717 16.987 1.00 85.19 92 GLY A O 1
ATOM 698 N N . ALA A 1 93 ? -14.628 -5.723 15.006 1.00 86.50 93 ALA A N 1
ATOM 699 C CA . ALA A 1 93 ? -13.874 -6.841 14.428 1.00 86.50 93 ALA A CA 1
ATOM 700 C C . ALA A 1 93 ? -12.563 -7.139 15.179 1.00 86.50 93 ALA A C 1
ATOM 702 O O . ALA A 1 93 ? -12.169 -8.295 15.319 1.00 86.50 93 ALA A O 1
ATOM 703 N N . VAL A 1 94 ? -11.893 -6.100 15.684 1.00 84.44 94 VAL A N 1
ATOM 704 C CA . VAL A 1 94 ? -10.689 -6.216 16.510 1.00 84.44 94 VAL A CA 1
ATOM 705 C C . VAL A 1 94 ? -10.945 -5.537 17.856 1.00 84.44 94 VAL A C 1
ATOM 707 O O . VAL A 1 94 ? -11.061 -4.305 17.903 1.00 84.44 94 VAL A O 1
ATOM 710 N N . PRO A 1 95 ? -11.005 -6.292 18.967 1.00 79.88 95 PRO A N 1
ATOM 711 C CA . PRO A 1 95 ? -11.089 -5.716 20.304 1.00 79.88 95 PRO A CA 1
ATOM 712 C C . PRO A 1 95 ? -9.929 -4.737 20.531 1.00 79.88 95 PRO A C 1
ATOM 714 O O . PRO A 1 95 ? -8.771 -5.077 20.286 1.00 79.88 95 PRO A O 1
ATOM 717 N N . LYS A 1 96 ? -10.214 -3.508 20.988 1.00 65.50 96 LYS A N 1
ATOM 718 C CA . LYS A 1 96 ? -9.152 -2.551 21.338 1.00 65.50 96 LYS A CA 1
ATOM 719 C C . LYS A 1 96 ? -8.314 -3.163 22.461 1.00 65.50 96 LYS A C 1
ATOM 721 O O . LYS A 1 96 ? -8.816 -3.362 23.563 1.00 65.50 96 LYS A O 1
ATOM 726 N N . ALA A 1 97 ? -7.054 -3.480 22.175 1.00 57.38 97 ALA A N 1
ATOM 727 C CA . ALA A 1 97 ? -6.137 -4.058 23.147 1.00 57.38 97 ALA A CA 1
ATOM 728 C C . ALA A 1 97 ? -5.821 -3.028 24.245 1.00 57.38 97 ALA A C 1
ATOM 730 O O . ALA A 1 97 ? -4.911 -2.218 24.110 1.00 57.38 97 ALA A O 1
ATOM 731 N N . SER A 1 98 ? -6.586 -3.047 25.334 1.00 47.56 98 SER A N 1
ATOM 732 C CA . SER A 1 98 ? -6.309 -2.285 26.555 1.00 47.56 98 SER A CA 1
ATOM 733 C C . SER A 1 98 ? -5.571 -3.121 27.612 1.00 47.56 98 SER A C 1
ATOM 735 O O . SER A 1 98 ? -5.744 -2.891 28.804 1.00 47.56 98 SER A O 1
ATOM 737 N N . ALA A 1 99 ? -4.773 -4.117 27.212 1.00 39.72 99 ALA A N 1
ATOM 738 C CA . ALA A 1 99 ? -3.997 -4.950 28.135 1.00 39.72 99 ALA A CA 1
ATOM 739 C C . ALA A 1 99 ? -2.786 -5.596 27.426 1.00 39.72 99 ALA A C 1
ATOM 741 O O . ALA A 1 99 ? -2.877 -5.882 26.230 1.00 39.72 99 ALA A O 1
ATOM 742 N N . PRO A 1 100 ? -1.656 -5.819 28.130 1.00 43.00 100 PRO A N 1
ATOM 743 C CA . PRO A 1 100 ? -0.380 -6.168 27.514 1.00 43.00 100 PRO A CA 1
ATOM 744 C C . PRO A 1 100 ? -0.442 -7.510 26.773 1.00 43.00 100 PRO A C 1
ATOM 746 O O . PRO A 1 100 ? -0.995 -8.501 27.256 1.00 43.00 100 PRO A O 1
ATOM 749 N N . CYS A 1 101 ? 0.123 -7.512 25.565 1.00 49.69 101 CYS A N 1
ATOM 750 C CA . CYS A 1 101 ? 0.210 -8.652 24.659 1.00 49.69 101 CYS A CA 1
ATOM 751 C C . CYS A 1 101 ? 0.870 -9.875 25.315 1.00 49.69 101 CYS A C 1
ATOM 753 O O . CYS A 1 101 ? 1.964 -9.754 25.847 1.00 49.69 101 CYS A O 1
ATOM 755 N N . VAL A 1 102 ? 0.207 -11.038 25.199 1.00 45.66 102 VAL A N 1
ATOM 756 C CA . VAL A 1 102 ? 0.779 -12.404 25.035 1.00 45.66 102 VAL A CA 1
ATOM 757 C C . VAL A 1 102 ? -0.337 -13.452 24.814 1.00 45.66 102 VAL A C 1
ATOM 759 O O . VAL A 1 102 ? -0.072 -14.513 24.265 1.00 45.66 102 VAL A O 1
ATOM 762 N N . ARG A 1 103 ? -1.612 -13.183 25.153 1.00 45.44 103 ARG A N 1
ATOM 763 C CA . ARG A 1 103 ? -2.685 -14.210 25.076 1.00 45.44 103 ARG A CA 1
ATOM 764 C C . ARG A 1 103 ? -3.631 -14.176 23.864 1.00 45.44 103 ARG A C 1
ATOM 766 O O . ARG A 1 103 ? -4.390 -15.122 23.695 1.00 45.44 103 ARG A O 1
ATOM 773 N N . TYR A 1 104 ? -3.636 -13.134 23.030 1.00 48.75 104 TYR A N 1
ATOM 774 C CA . TYR A 1 104 ? -4.702 -12.983 22.018 1.00 48.75 104 TYR A CA 1
ATOM 775 C C . TYR A 1 104 ? -4.478 -13.762 20.709 1.00 48.75 104 TYR A C 1
ATOM 777 O O . TYR A 1 104 ? -5.450 -14.124 20.043 1.00 48.75 104 TYR A O 1
ATOM 785 N N . LEU A 1 105 ? -3.225 -14.081 20.361 1.00 49.62 105 LEU A N 1
ATOM 786 C CA . LEU A 1 105 ? -2.907 -14.816 19.128 1.00 49.62 105 LEU A CA 1
ATOM 787 C C . LEU A 1 105 ? -3.228 -16.317 19.203 1.00 49.62 105 LEU A C 1
ATOM 789 O O . LEU A 1 105 ? -3.345 -16.953 18.164 1.00 49.62 105 LEU A O 1
ATOM 793 N N . SER A 1 106 ? -3.439 -16.885 20.395 1.00 47.69 106 SER A N 1
ATOM 794 C CA . SER A 1 106 ? -3.825 -18.297 20.546 1.00 47.69 106 SER A CA 1
ATOM 795 C C . SER A 1 106 ? -5.337 -18.536 20.580 1.00 47.69 106 SER A C 1
ATOM 797 O O . SER A 1 106 ? -5.761 -19.688 20.606 1.00 47.69 106 SER A O 1
ATOM 799 N N . ARG A 1 107 ? -6.166 -17.481 20.594 1.00 51.62 107 ARG A N 1
ATOM 800 C CA . ARG A 1 107 ? -7.620 -17.609 20.820 1.00 51.62 107 ARG A CA 1
ATOM 801 C C . ARG A 1 107 ? -8.525 -17.143 19.681 1.00 51.62 107 ARG A C 1
ATOM 803 O O . ARG A 1 107 ? -9.720 -17.394 19.767 1.00 51.62 107 ARG A O 1
ATOM 810 N N . SER A 1 108 ? -7.995 -16.492 18.643 1.00 47.53 108 SER A N 1
ATOM 811 C CA . SER A 1 108 ? -8.840 -15.803 17.645 1.00 47.53 108 SER A CA 1
ATOM 812 C C . SER A 1 108 ? -8.849 -16.419 16.241 1.00 47.53 108 SER A C 1
ATOM 814 O O . SER A 1 108 ? -9.502 -15.874 15.360 1.00 47.53 108 SER A O 1
ATOM 816 N N . PHE A 1 109 ? -8.204 -17.568 16.026 1.00 42.09 109 PHE A N 1
ATOM 817 C CA . PHE A 1 109 ? -8.539 -18.437 14.893 1.00 42.09 109 PHE A CA 1
ATOM 818 C C . PHE A 1 109 ? -9.426 -19.571 15.417 1.00 42.09 109 PHE A C 1
ATOM 820 O O . PHE A 1 109 ? -8.893 -20.570 15.903 1.00 42.09 109 PHE A O 1
ATOM 827 N N . PRO A 1 110 ? -10.766 -19.446 15.395 1.00 43.59 110 PRO A N 1
ATOM 828 C CA . PRO A 1 110 ? -11.606 -20.608 15.612 1.00 43.59 110 PRO A CA 1
ATOM 829 C C . PRO A 1 110 ? -11.363 -21.590 14.462 1.00 43.59 110 PRO A C 1
ATOM 831 O O . PRO A 1 110 ? -11.702 -21.326 13.309 1.00 43.59 110 PRO A O 1
ATOM 834 N N . ALA A 1 111 ? -10.771 -22.739 14.788 1.00 47.66 111 ALA A N 1
ATOM 835 C CA . ALA A 1 111 ? -10.925 -23.949 13.999 1.00 47.66 111 ALA A CA 1
ATOM 836 C C . ALA A 1 111 ? -12.413 -24.323 14.028 1.00 47.66 111 ALA A C 1
ATOM 838 O O . ALA A 1 111 ? -12.878 -24.979 14.954 1.00 47.66 111 ALA A O 1
ATOM 839 N N . ALA A 1 112 ? -13.185 -23.826 13.066 1.00 44.91 112 ALA A N 1
ATOM 840 C CA . ALA A 1 112 ? -14.602 -24.136 12.956 1.00 44.91 112 ALA A CA 1
ATOM 841 C C . ALA A 1 112 ? -15.025 -24.184 11.486 1.00 44.91 112 ALA A C 1
ATOM 843 O O . ALA A 1 112 ? -15.693 -23.288 10.984 1.00 44.91 112 ALA A O 1
ATOM 844 N N . VAL A 1 113 ? -14.645 -25.266 10.808 1.00 42.75 113 VAL A N 1
ATOM 845 C CA . VAL A 1 113 ? -15.568 -25.955 9.898 1.00 42.75 113 VAL A CA 1
ATOM 846 C C . VAL A 1 113 ? -15.213 -27.441 9.879 1.00 42.75 113 VAL A C 1
ATOM 848 O O . VAL A 1 113 ? -14.591 -27.974 8.970 1.00 42.75 113 VAL A O 1
ATOM 851 N N . ALA A 1 114 ? -15.577 -28.123 10.960 1.00 41.09 114 ALA A N 1
ATOM 852 C CA . ALA A 1 114 ? -15.791 -29.557 10.925 1.00 41.09 114 ALA A CA 1
ATOM 853 C C . ALA A 1 114 ? -17.212 -29.803 11.430 1.00 41.09 114 ALA A C 1
ATOM 855 O O . ALA A 1 114 ? -17.553 -29.397 12.541 1.00 41.09 114 ALA A O 1
ATOM 856 N N . THR A 1 115 ? -17.982 -30.528 10.615 1.00 38.03 115 THR A N 1
ATOM 857 C CA . THR A 1 115 ? -19.325 -31.086 10.864 1.00 38.03 115 THR A CA 1
ATOM 858 C C . THR A 1 115 ? -20.507 -30.137 10.617 1.00 38.03 115 THR A C 1
ATOM 860 O O . THR A 1 115 ? -20.790 -29.257 11.421 1.00 38.03 115 THR A O 1
ATOM 863 N N . VAL A 1 116 ? -21.221 -30.324 9.499 1.00 38.06 116 VAL A N 1
ATOM 864 C CA . VAL A 1 116 ? -22.475 -31.110 9.404 1.00 38.06 116 VAL A CA 1
ATOM 865 C C . VAL A 1 116 ? -22.956 -31.088 7.941 1.00 38.06 116 VAL A C 1
ATOM 867 O O . VAL A 1 116 ? -23.415 -30.059 7.445 1.00 38.06 116 VAL A O 1
ATOM 870 N N . SER A 1 117 ? -22.850 -32.229 7.261 1.00 41.84 117 SER A N 1
ATOM 871 C CA . SER A 1 117 ? -23.887 -32.874 6.431 1.00 41.84 117 SER A CA 1
ATOM 872 C C . SER A 1 117 ? -23.387 -34.259 6.046 1.00 41.84 117 SER A C 1
ATOM 874 O O . SER A 1 117 ? -22.217 -34.343 5.611 1.00 41.84 117 SER A O 1
#

Organism: Zea mays (NCBI:txid4577)

Secondary structure (DSSP, 8-state):
-HHHHHHHHHHHHHHHHHHHHHHHHHHHHHHHHHHHHHHHHHHHHHHHHHHHHHH-TTTTTT--SS--HHHHHHHHTTSHHHHHHHHHHSTTSS----S-SSSSTTTSS--------

InterPro domains:
  IPR036872 CH domain superfamily [G3DSA:1.10.418.10] (27-112)
  IPR036872 CH domain superfamily [SSF47576] (41-98)